Protein AF-B4E878-F1 (afdb_monomer_lite)

Sequence (106 aa):
MDVKIFYEVVDGEEVETVRGDSIRLPYTDASFGMHADCDTWGRVVGWTVTHLLSGAPVGTGRTRDAAFAAAIAYVEQNKPHLASMFANAAQARVLLEHLQRKAEAR

Organism: Burkholderia cenocepacia (strain ATCC BAA-245 / DSM 16553 / LMG 16656 / NCTC 13227 / J2315 / CF5610) (NCBI:txid216591)

Secondary structure (DSSP, 8-state):
---EEEEEEEETTEEEEEEEEEE--TT----EEEEEEE-TTS-EEEEEEEETTTTEEEEEESSHHHHHHHHHHHHHHTTTTHHHHHHHHHHHHHHHHHHHHHHHT-

Radius of gyration: 14.21 Å; chains: 1; bounding box: 30×39×35 Å

pLDDT: mean 93.09, std 7.59, range [47.56, 98.56]

Foldseek 3Di:
DFDWDWAWADDPLDIDIDIFTWDDAPLDPFTKTKDFDADPVRDGQKMFIARRLLNYTQAIGRDPVRRNVSNNVSCVVCNVCVVVVVVVSNVVSVVSVVVVVVVVVD

Structure (mmCIF, N/CA/C/O backbone):
data_AF-B4E878-F1
#
_entry.id   AF-B4E878-F1
#
loop_
_atom_site.group_PDB
_atom_site.id
_atom_site.type_symbol
_atom_site.label_atom_id
_atom_site.label_alt_id
_atom_site.label_comp_id
_atom_site.label_asym_id
_atom_site.label_entity_id
_atom_site.label_seq_id
_atom_site.pdbx_PDB_ins_code
_atom_site.Cartn_x
_atom_site.Cartn_y
_atom_site.Cartn_z
_atom_site.occupancy
_atom_site.B_iso_or_equiv
_atom_site.auth_seq_id
_atom_site.auth_comp_id
_atom_site.auth_asym_id
_atom_site.auth_atom_id
_atom_site.pdbx_PDB_model_num
ATOM 1 N N . MET A 1 1 ? -11.949 0.181 -16.769 1.00 47.56 1 MET A N 1
ATOM 2 C CA . MET A 1 1 ? -11.739 1.630 -16.946 1.00 47.56 1 MET A CA 1
ATOM 3 C C . MET A 1 1 ? -10.952 2.069 -15.731 1.00 47.56 1 MET A C 1
ATOM 5 O O . MET A 1 1 ? -11.501 2.027 -14.638 1.00 47.56 1 MET A O 1
ATOM 9 N N . ASP A 1 2 ? -9.664 2.348 -15.907 1.00 66.25 2 ASP A N 1
ATOM 10 C CA . ASP A 1 2 ? -8.765 2.675 -14.800 1.00 66.25 2 ASP A CA 1
ATOM 11 C C . ASP A 1 2 ? -9.019 4.129 -14.390 1.00 66.25 2 ASP A C 1
ATOM 13 O O . ASP A 1 2 ? -8.632 5.069 -15.087 1.00 66.25 2 ASP A O 1
ATOM 17 N N . VAL A 1 3 ? -9.772 4.318 -13.305 1.00 82.12 3 VAL A N 1
ATOM 18 C CA . VAL A 1 3 ? -10.043 5.650 -12.760 1.00 82.12 3 VAL A CA 1
ATOM 19 C C . VAL A 1 3 ? -8.787 6.120 -12.042 1.00 82.12 3 VAL A C 1
ATOM 21 O O . VAL A 1 3 ? -8.367 5.510 -11.056 1.00 82.12 3 VAL A O 1
ATOM 24 N N . LYS A 1 4 ? -8.193 7.211 -12.537 1.00 92.38 4 LYS A N 1
ATOM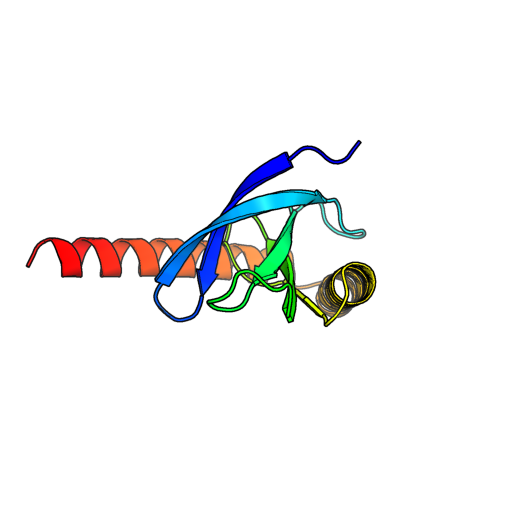 25 C CA . LYS A 1 4 ? -7.075 7.864 -11.858 1.00 92.38 4 LYS A CA 1
ATOM 26 C C . LYS A 1 4 ? -7.578 8.535 -10.586 1.00 92.38 4 LYS A C 1
ATOM 28 O O . LYS A 1 4 ? -8.534 9.305 -10.633 1.00 92.38 4 LYS A O 1
ATOM 33 N N . ILE A 1 5 ? -6.906 8.261 -9.478 1.00 95.44 5 ILE A N 1
ATOM 34 C CA . ILE A 1 5 ? -7.218 8.801 -8.155 1.00 95.44 5 ILE A CA 1
ATOM 35 C C . ILE A 1 5 ? -5.955 9.373 -7.514 1.00 95.44 5 ILE A C 1
ATOM 37 O O . ILE A 1 5 ? -4.844 8.913 -7.791 1.00 95.44 5 ILE A O 1
ATOM 41 N N . PHE A 1 6 ? -6.143 10.375 -6.661 1.00 96.62 6 PHE A N 1
ATOM 42 C CA . PHE A 1 6 ? -5.131 10.817 -5.708 1.00 96.62 6 PHE A CA 1
ATOM 43 C C . PHE A 1 6 ? -5.470 10.209 -4.353 1.00 96.62 6 PHE A C 1
ATOM 45 O O . PHE A 1 6 ? -6.641 10.185 -3.973 1.00 96.62 6 PHE A O 1
ATOM 52 N N . TYR A 1 7 ? -4.473 9.673 -3.665 1.00 96.38 7 TYR A N 1
ATOM 53 C CA . TYR A 1 7 ? -4.653 9.073 -2.349 1.00 96.38 7 TYR A CA 1
ATOM 54 C C . TYR A 1 7 ? -3.360 9.141 -1.554 1.00 96.38 7 TYR A C 1
ATOM 56 O O . TYR A 1 7 ? -2.281 9.318 -2.113 1.00 96.38 7 TYR A O 1
ATOM 64 N N . GLU A 1 8 ? -3.498 9.003 -0.244 1.00 96.00 8 GLU A N 1
ATOM 65 C CA . GLU A 1 8 ? -2.387 9.071 0.692 1.00 96.00 8 GLU A CA 1
ATOM 66 C C . GLU A 1 8 ? -1.852 7.676 1.013 1.00 96.00 8 GLU A C 1
ATOM 68 O O . GLU A 1 8 ? -2.626 6.736 1.238 1.00 96.00 8 GLU A O 1
ATOM 73 N N . VAL A 1 9 ? -0.530 7.558 1.050 1.00 95.38 9 VAL A N 1
ATOM 74 C CA . VAL A 1 9 ? 0.211 6.344 1.398 1.00 95.38 9 VAL A CA 1
ATOM 75 C C . VAL A 1 9 ? 1.077 6.607 2.618 1.00 95.38 9 VAL A C 1
ATOM 77 O O . VAL A 1 9 ? 1.504 7.735 2.841 1.00 95.38 9 VAL A O 1
ATOM 80 N N . VAL A 1 10 ? 1.309 5.570 3.415 1.00 92.06 10 VAL A N 1
ATOM 81 C CA . VAL A 1 10 ? 2.250 5.618 4.535 1.00 92.06 10 VAL A CA 1
ATOM 82 C C . VAL A 1 10 ? 3.595 5.102 4.034 1.00 92.06 10 VAL A C 1
ATOM 84 O O . VAL A 1 10 ? 3.681 3.933 3.649 1.00 92.06 10 VAL A O 1
ATOM 87 N N . ASP A 1 11 ? 4.617 5.955 4.061 1.00 86.69 11 ASP A N 1
ATOM 88 C CA . ASP A 1 11 ? 6.009 5.585 3.799 1.00 86.69 11 ASP A CA 1
ATOM 89 C C . ASP A 1 11 ? 6.866 5.924 5.025 1.00 86.69 11 ASP A C 1
ATOM 91 O O . ASP A 1 11 ? 7.011 7.080 5.419 1.00 86.69 11 ASP A O 1
ATOM 95 N N . GLY A 1 12 ? 7.377 4.890 5.694 1.00 85.19 12 GLY A N 1
ATOM 96 C CA . GLY A 1 12 ? 8.061 5.042 6.976 1.00 85.19 12 GLY A CA 1
ATOM 97 C C . GLY A 1 12 ? 7.186 5.732 8.031 1.00 85.19 12 GLY A C 1
ATOM 98 O O . GLY A 1 12 ? 6.169 5.186 8.462 1.00 85.19 12 GLY A O 1
ATOM 99 N N . GLU A 1 13 ? 7.617 6.916 8.472 1.00 83.94 13 GLU A N 1
ATOM 100 C CA . GLU A 1 13 ? 6.914 7.760 9.453 1.00 83.94 13 GLU A CA 1
ATOM 101 C C . GLU A 1 13 ? 6.170 8.935 8.796 1.00 83.94 13 GLU A C 1
ATOM 103 O O . GLU A 1 13 ? 5.666 9.824 9.487 1.00 83.94 13 GLU A O 1
ATOM 108 N N . GLU A 1 14 ? 6.084 8.945 7.467 1.00 84.81 14 GLU A N 1
ATOM 109 C CA . GLU A 1 14 ? 5.494 10.021 6.681 1.00 84.81 14 GLU A CA 1
ATOM 110 C C . GLU A 1 14 ? 4.231 9.564 5.944 1.00 84.81 14 GLU A C 1
ATOM 112 O O . GLU A 1 14 ? 3.983 8.373 5.727 1.00 84.81 14 GLU A O 1
ATOM 117 N N . VAL A 1 15 ? 3.382 10.541 5.614 1.00 89.12 15 VAL A N 1
ATOM 118 C CA . VAL A 1 15 ? 2.201 10.338 4.774 1.00 89.12 15 VAL A CA 1
ATOM 119 C C . VAL A 1 15 ? 2.373 11.173 3.518 1.00 89.12 15 VAL A C 1
ATOM 121 O O . VAL A 1 15 ? 2.488 12.395 3.590 1.00 89.12 15 VAL A O 1
ATOM 124 N N . GLU A 1 16 ? 2.354 10.518 2.365 1.00 91.31 16 GLU A N 1
ATOM 125 C CA . GLU A 1 16 ? 2.557 11.169 1.074 1.00 91.31 16 GLU A CA 1
ATOM 126 C C . GLU A 1 16 ? 1.325 11.029 0.185 1.00 91.31 16 GLU A C 1
ATOM 128 O O . GLU A 1 16 ? 0.661 9.993 0.169 1.00 91.31 16 GLU A O 1
ATOM 133 N N . THR A 1 17 ? 1.020 12.063 -0.604 1.00 95.12 17 THR A N 1
ATOM 134 C CA . THR A 1 17 ? -0.033 11.986 -1.625 1.00 95.12 17 THR A CA 1
ATOM 135 C C . THR A 1 17 ? 0.543 11.495 -2.945 1.00 95.12 17 THR A C 1
ATOM 137 O O . THR A 1 17 ? 1.393 12.148 -3.547 1.00 95.12 17 THR A O 1
ATOM 140 N N . VAL A 1 18 ? -0.004 10.397 -3.460 1.00 95.81 18 VAL A N 1
ATOM 141 C CA . VAL A 1 18 ? 0.376 9.816 -4.751 1.00 95.81 18 VAL A CA 1
ATOM 142 C C . VAL A 1 18 ? -0.777 9.871 -5.747 1.00 95.81 18 VAL A C 1
ATOM 144 O O . VAL A 1 18 ? -1.952 9.979 -5.389 1.00 95.81 18 VAL A O 1
ATOM 147 N N . ARG A 1 19 ? -0.441 9.758 -7.036 1.00 96.50 19 ARG A N 1
ATOM 148 C CA . ARG A 1 19 ? -1.406 9.581 -8.125 1.00 96.50 19 ARG A CA 1
ATOM 149 C C . ARG A 1 19 ? -1.328 8.151 -8.639 1.00 96.50 19 ARG A C 1
ATOM 151 O O . ARG A 1 19 ? -0.273 7.710 -9.085 1.00 96.50 19 ARG A O 1
ATOM 158 N N . GLY A 1 20 ? -2.458 7.459 -8.678 1.00 96.31 20 GLY A N 1
ATOM 159 C CA . GLY A 1 20 ? -2.512 6.076 -9.141 1.00 96.31 20 GLY A CA 1
ATOM 160 C C . GLY A 1 20 ? -3.825 5.705 -9.808 1.00 96.31 20 GLY A C 1
ATOM 161 O O . GLY A 1 20 ? -4.650 6.563 -10.115 1.00 96.31 20 GLY A O 1
ATOM 162 N N . ASP A 1 21 ? -3.993 4.412 -10.045 1.00 96.88 21 ASP A N 1
ATOM 163 C CA . ASP A 1 21 ? -5.220 3.789 -10.533 1.00 96.88 21 ASP A CA 1
ATOM 164 C C . ASP A 1 21 ? -6.006 3.193 -9.368 1.00 96.88 21 ASP A C 1
ATOM 166 O O . ASP A 1 21 ? -5.424 2.546 -8.498 1.00 96.88 21 ASP A O 1
ATOM 170 N N . SER A 1 22 ? -7.328 3.365 -9.361 1.00 95.94 22 SER A N 1
ATOM 171 C CA . SER A 1 22 ? -8.198 2.579 -8.486 1.00 95.94 22 SER A CA 1
ATOM 172 C C . SER A 1 22 ? -8.302 1.154 -9.024 1.00 95.94 22 SER A C 1
ATOM 174 O O . SER A 1 22 ? -8.613 0.950 -10.200 1.00 95.94 22 SER A O 1
ATOM 176 N N . ILE A 1 23 ? -8.055 0.169 -8.163 1.00 95.62 23 ILE A N 1
ATOM 177 C CA . ILE A 1 23 ? -8.103 -1.249 -8.519 1.00 95.62 23 ILE A CA 1
ATOM 178 C C . ILE A 1 23 ? -8.949 -2.044 -7.524 1.00 95.62 23 ILE A C 1
ATOM 180 O O . ILE A 1 23 ? -9.177 -1.630 -6.387 1.00 95.62 23 ILE A O 1
ATOM 184 N N . ARG A 1 24 ? -9.416 -3.213 -7.968 1.00 93.88 24 ARG A N 1
ATOM 185 C CA . ARG A 1 24 ? -10.128 -4.182 -7.131 1.00 93.88 24 ARG A CA 1
ATOM 186 C C . ARG A 1 24 ? -9.282 -5.431 -6.971 1.00 93.88 24 ARG A C 1
ATOM 188 O O . ARG A 1 24 ? -8.741 -5.934 -7.955 1.00 93.88 24 ARG A O 1
ATOM 195 N N . LEU A 1 25 ? -9.214 -5.931 -5.745 1.00 95.19 25 LEU A N 1
ATOM 196 C CA . LEU A 1 25 ? -8.626 -7.227 -5.435 1.00 95.19 25 LEU A CA 1
ATOM 197 C C . LEU A 1 25 ? -9.752 -8.231 -5.144 1.00 95.19 25 LEU A C 1
ATOM 199 O O . LEU A 1 25 ? -10.801 -7.837 -4.636 1.00 95.19 25 LEU A O 1
ATOM 203 N N . PRO A 1 26 ? -9.579 -9.516 -5.489 1.00 92.94 26 PRO A N 1
ATOM 204 C CA . PRO A 1 26 ? -10.551 -10.551 -5.161 1.00 92.94 26 PRO A CA 1
ATOM 205 C C . PRO A 1 26 ? -10.598 -10.808 -3.647 1.00 92.94 26 PRO A C 1
ATOM 207 O O . PRO A 1 26 ? -9.659 -10.490 -2.925 1.00 92.94 26 PRO A O 1
ATOM 210 N N . TYR A 1 27 ? -11.667 -11.461 -3.178 1.00 90.38 27 TYR A N 1
ATOM 211 C CA . TYR A 1 27 ? -11.834 -11.939 -1.791 1.00 90.38 27 TYR A CA 1
ATOM 212 C C . TYR A 1 27 ? -11.992 -10.860 -0.708 1.00 90.38 27 TYR A C 1
ATOM 214 O O . TYR A 1 27 ? -11.961 -11.183 0.478 1.00 90.38 27 TYR A O 1
ATOM 222 N N . THR A 1 28 ? -12.166 -9.596 -1.091 1.00 93.12 28 THR A N 1
ATOM 223 C CA . THR A 1 28 ? -12.360 -8.481 -0.162 1.00 93.12 28 THR A CA 1
ATOM 224 C C . THR A 1 28 ? -13.135 -7.347 -0.830 1.00 93.12 28 THR A C 1
ATOM 226 O O . THR A 1 28 ? -12.998 -7.132 -2.032 1.00 93.12 28 THR A O 1
ATOM 229 N N . ASP A 1 29 ? -13.910 -6.604 -0.040 1.00 92.00 29 ASP A N 1
ATOM 230 C CA . ASP A 1 29 ? -14.601 -5.381 -0.475 1.00 92.00 29 ASP A CA 1
ATOM 231 C C . ASP A 1 29 ? -13.796 -4.107 -0.160 1.00 92.00 29 ASP A C 1
ATOM 233 O O . ASP A 1 29 ? -14.275 -2.988 -0.347 1.00 92.00 29 ASP A O 1
ATOM 237 N N . ALA A 1 30 ? -12.566 -4.258 0.340 1.00 94.94 30 ALA A N 1
ATOM 238 C CA . ALA A 1 30 ? -11.675 -3.136 0.594 1.00 94.94 30 ALA A CA 1
ATOM 239 C C . ALA A 1 30 ? -11.268 -2.425 -0.711 1.00 94.94 30 ALA A C 1
ATOM 241 O O . ALA A 1 30 ? -11.159 -3.032 -1.779 1.00 94.94 30 ALA A O 1
ATOM 242 N N . SER A 1 31 ? -11.009 -1.121 -0.608 1.00 95.50 31 SER A N 1
ATOM 243 C CA . SER A 1 31 ? -10.614 -0.291 -1.748 1.00 95.50 31 SER A CA 1
ATOM 244 C C 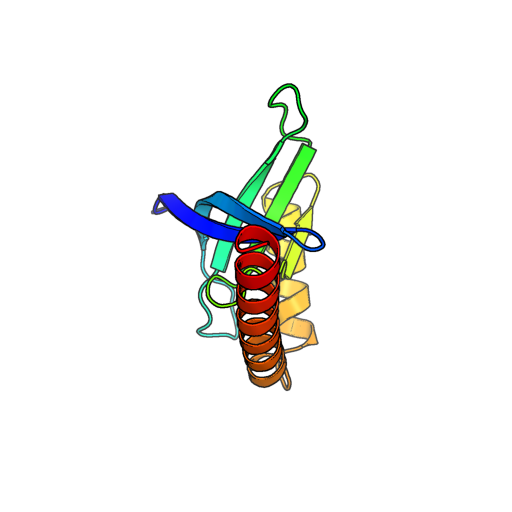. SER A 1 31 ? -9.098 -0.178 -1.842 1.00 95.50 31 SER A C 1
ATOM 246 O O . SER A 1 31 ? -8.428 0.079 -0.838 1.00 95.50 31 SER A O 1
ATOM 248 N N . PHE A 1 32 ? -8.567 -0.300 -3.058 1.00 97.56 32 PHE A N 1
ATOM 249 C CA . PHE A 1 32 ? -7.130 -0.255 -3.309 1.00 97.56 32 PHE A CA 1
ATOM 250 C C . PHE A 1 32 ? -6.770 0.746 -4.404 1.00 97.56 32 PHE A C 1
ATOM 252 O O . PHE A 1 32 ? -7.521 0.972 -5.358 1.00 97.56 32 PHE A O 1
ATOM 259 N N . GLY A 1 33 ? -5.593 1.336 -4.246 1.00 97.75 33 GLY A N 1
ATOM 260 C CA . GLY A 1 33 ? -4.917 2.123 -5.262 1.00 97.75 33 GLY A CA 1
ATOM 261 C C . GLY A 1 33 ? -3.660 1.401 -5.720 1.00 97.75 33 GLY A C 1
ATOM 262 O O . GLY A 1 33 ? -3.077 0.628 -4.965 1.00 97.75 33 GLY A O 1
ATOM 263 N N . MET A 1 34 ? -3.238 1.650 -6.953 1.00 98.19 34 MET A N 1
ATOM 264 C CA . MET A 1 34 ? -1.945 1.204 -7.453 1.00 98.19 34 MET A CA 1
ATOM 265 C C . MET A 1 34 ? -1.211 2.360 -8.117 1.00 98.19 34 MET A C 1
ATOM 267 O O . MET A 1 34 ? -1.791 3.068 -8.940 1.00 98.19 34 MET A O 1
ATOM 271 N N . HIS A 1 35 ? 0.047 2.570 -7.761 1.00 97.75 35 HIS A N 1
ATOM 272 C CA . HIS A 1 35 ? 0.882 3.628 -8.325 1.00 97.75 35 HIS A CA 1
ATOM 273 C C . HIS A 1 35 ? 2.276 3.094 -8.657 1.00 97.75 35 HIS A C 1
ATOM 275 O O . HIS A 1 35 ? 2.649 1.993 -8.251 1.00 97.75 35 HIS A O 1
ATOM 281 N N . ALA A 1 36 ? 3.000 3.858 -9.472 1.00 97.19 36 ALA A N 1
ATOM 282 C CA . ALA A 1 36 ? 4.397 3.600 -9.771 1.00 97.19 36 ALA A CA 1
ATOM 283 C C . ALA A 1 36 ? 5.263 4.308 -8.726 1.00 97.19 36 ALA A C 1
ATOM 285 O O . ALA A 1 36 ? 5.038 5.489 -8.457 1.00 97.19 36 ALA A O 1
ATOM 286 N N . ASP A 1 37 ? 6.259 3.607 -8.201 1.00 95.56 37 ASP A N 1
ATOM 287 C CA . ASP A 1 37 ? 7.284 4.189 -7.344 1.00 95.56 37 ASP A CA 1
ATOM 288 C C . ASP A 1 37 ? 8.383 4.752 -8.248 1.00 95.56 37 ASP A C 1
ATOM 290 O O . ASP A 1 37 ? 8.883 4.053 -9.143 1.00 95.56 37 ASP A O 1
ATOM 294 N N . CYS A 1 38 ? 8.763 6.007 -8.029 1.00 93.81 38 CYS A N 1
ATOM 295 C CA . CYS A 1 38 ? 9.761 6.698 -8.837 1.00 93.81 38 CYS A CA 1
ATOM 296 C C . CYS A 1 38 ? 11.005 7.024 -8.012 1.00 93.81 38 CYS A C 1
ATOM 298 O O . CYS A 1 38 ? 10.906 7.396 -6.847 1.00 93.81 38 CYS A O 1
ATOM 300 N N . ASP A 1 39 ? 12.181 6.925 -8.631 1.00 92.50 39 ASP A N 1
ATOM 301 C CA . ASP A 1 39 ? 13.393 7.497 -8.049 1.00 92.50 39 ASP A CA 1
ATOM 302 C C . ASP A 1 39 ? 13.394 9.034 -8.136 1.00 92.50 39 ASP A C 1
ATOM 304 O O . ASP A 1 39 ? 12.511 9.659 -8.730 1.00 92.50 39 ASP A O 1
ATOM 308 N N . THR A 1 40 ? 14.430 9.659 -7.577 1.00 91.81 40 THR A N 1
ATOM 309 C CA . THR A 1 40 ? 14.608 11.121 -7.570 1.00 91.81 40 THR A CA 1
ATOM 310 C C . THR A 1 40 ? 14.725 11.744 -8.964 1.00 91.81 40 THR A C 1
ATOM 312 O O . THR A 1 40 ? 14.579 12.957 -9.105 1.00 91.81 40 THR A O 1
ATOM 315 N N . TRP A 1 41 ? 14.960 10.941 -10.006 1.00 93.88 41 TRP A N 1
ATOM 316 C CA . TRP A 1 41 ? 14.994 11.377 -11.403 1.00 93.88 41 TRP A CA 1
ATOM 317 C C . TRP A 1 41 ? 13.675 11.102 -12.140 1.00 93.88 41 TRP A C 1
ATOM 319 O O . TRP A 1 41 ? 13.593 11.311 -13.352 1.00 93.88 41 TRP A O 1
ATOM 329 N N . GLY A 1 42 ? 12.645 10.630 -11.434 1.00 91.25 42 GLY A N 1
ATOM 330 C CA . GLY A 1 42 ? 11.336 10.313 -11.997 1.00 91.25 42 GLY A CA 1
ATOM 331 C C . GLY A 1 42 ? 11.294 8.995 -12.771 1.00 91.25 42 GLY A C 1
ATOM 332 O O . GLY A 1 42 ? 10.336 8.755 -13.508 1.00 91.25 42 GLY A O 1
ATOM 333 N N . ARG A 1 43 ? 12.314 8.133 -12.652 1.00 93.69 43 ARG A N 1
ATOM 334 C CA . ARG A 1 43 ? 12.298 6.818 -13.302 1.00 93.69 43 ARG A CA 1
ATOM 335 C C . ARG A 1 43 ? 11.513 5.844 -12.446 1.00 93.69 43 ARG A C 1
ATOM 337 O O . ARG A 1 43 ? 11.769 5.722 -11.253 1.00 93.69 43 ARG A O 1
ATOM 344 N N . VAL A 1 44 ? 10.617 5.097 -13.083 1.00 96.06 44 VAL A N 1
ATOM 345 C CA . VAL A 1 44 ? 9.856 4.040 -12.413 1.00 96.06 44 VAL A CA 1
ATOM 346 C C . VAL A 1 44 ? 10.811 2.941 -11.949 1.00 96.06 44 VAL A C 1
ATOM 348 O O . VAL A 1 44 ? 11.463 2.282 -12.763 1.00 96.06 44 VAL A O 1
ATOM 351 N N . VAL A 1 45 ? 10.884 2.742 -10.637 1.00 96.88 45 VAL A N 1
ATOM 352 C CA . VAL A 1 45 ? 11.696 1.705 -9.984 1.00 96.88 45 VAL A CA 1
ATOM 353 C C . VAL A 1 45 ? 10.847 0.578 -9.406 1.00 96.88 45 VAL A C 1
ATOM 355 O O . VAL A 1 45 ? 11.370 -0.510 -9.150 1.00 96.88 45 VAL A O 1
ATOM 358 N N . GLY A 1 46 ? 9.548 0.806 -9.245 1.00 97.75 46 GLY A N 1
ATOM 359 C CA . GLY A 1 46 ? 8.632 -0.153 -8.656 1.00 97.75 46 GLY A CA 1
ATOM 360 C C . GLY A 1 46 ? 7.178 0.198 -8.914 1.00 97.75 46 GLY A C 1
ATOM 361 O O . GLY A 1 46 ? 6.854 1.190 -9.571 1.00 97.75 46 GLY A O 1
ATOM 362 N N . TRP A 1 47 ? 6.315 -0.680 -8.435 1.00 98.31 47 TRP A N 1
ATOM 363 C CA . TRP A 1 47 ? 4.885 -0.481 -8.342 1.00 98.31 47 TRP A CA 1
ATOM 364 C C . TRP A 1 47 ? 4.419 -0.958 -6.978 1.00 98.31 47 TRP A C 1
ATOM 366 O O . TRP A 1 47 ? 4.834 -2.028 -6.518 1.00 98.31 47 TRP A O 1
ATOM 376 N N . THR A 1 48 ? 3.481 -0.213 -6.410 1.00 98.38 48 THR A N 1
ATOM 377 C CA . THR A 1 48 ? 2.897 -0.492 -5.104 1.00 98.38 48 THR A CA 1
ATOM 378 C C . THR A 1 48 ? 1.378 -0.505 -5.205 1.00 98.38 48 THR A C 1
ATOM 380 O O . THR A 1 48 ? 0.766 0.366 -5.826 1.00 98.38 48 THR A O 1
ATOM 383 N N . VAL A 1 49 ? 0.765 -1.515 -4.590 1.00 98.31 49 VAL A N 1
ATOM 384 C CA . VAL A 1 49 ? -0.669 -1.600 -4.314 1.00 98.31 49 VAL A CA 1
ATOM 385 C C . VAL A 1 49 ? -0.902 -1.229 -2.857 1.00 98.31 49 VAL A C 1
ATOM 387 O O . VAL A 1 49 ? -0.301 -1.821 -1.962 1.00 98.31 49 VAL A O 1
ATOM 390 N N . THR A 1 50 ? -1.815 -0.296 -2.619 1.00 98.19 50 THR A N 1
ATOM 391 C CA . THR A 1 50 ? -2.062 0.312 -1.311 1.00 98.19 50 THR A CA 1
ATOM 392 C C . THR A 1 50 ? -3.528 0.170 -0.929 1.00 98.19 50 THR A C 1
ATOM 394 O O . THR A 1 50 ? -4.416 0.432 -1.741 1.00 98.19 50 THR A O 1
ATOM 397 N N . HIS A 1 51 ? -3.799 -0.205 0.319 1.00 97.38 51 HIS A N 1
ATOM 398 C CA . HIS A 1 51 ? -5.140 -0.130 0.892 1.00 97.38 51 HIS A CA 1
ATOM 399 C C . HIS A 1 51 ? -5.518 1.335 1.156 1.00 97.38 51 HIS A C 1
ATOM 401 O O . HIS A 1 51 ? -4.882 2.004 1.970 1.00 97.38 51 HIS A O 1
ATOM 407 N N . LEU A 1 52 ? -6.558 1.838 0.482 1.00 96.69 52 LEU A N 1
ATOM 408 C CA . LEU A 1 52 ? -6.841 3.278 0.413 1.00 96.69 52 LEU A CA 1
ATOM 409 C C . LEU A 1 52 ? -7.204 3.905 1.759 1.00 96.69 52 LEU A C 1
ATOM 411 O O . LEU A 1 52 ? -6.856 5.056 1.996 1.00 96.69 52 LEU A O 1
ATOM 415 N N . LEU A 1 53 ? -7.894 3.175 2.641 1.00 95.50 53 LEU A N 1
ATOM 416 C CA . LEU A 1 53 ? -8.310 3.737 3.928 1.00 95.50 53 LEU A CA 1
ATOM 417 C C . LEU A 1 53 ? -7.132 3.888 4.898 1.00 95.50 53 LEU A C 1
ATOM 419 O O . LEU A 1 53 ? -7.096 4.838 5.672 1.00 95.50 53 LEU A O 1
ATOM 423 N N . SER A 1 54 ? -6.177 2.954 4.880 1.00 95.75 54 SER A N 1
ATOM 424 C CA . SER A 1 54 ? -5.047 2.975 5.816 1.00 95.75 54 SER A CA 1
ATOM 425 C C . SER A 1 54 ? -3.759 3.536 5.223 1.00 95.75 54 SER A C 1
ATOM 427 O O . SER A 1 54 ? -2.813 3.743 5.969 1.00 95.75 54 SER A O 1
ATOM 429 N N . GLY A 1 55 ? -3.677 3.728 3.904 1.00 96.44 55 GLY A N 1
ATOM 430 C CA . GLY A 1 55 ? -2.431 4.078 3.214 1.00 96.44 55 GLY A CA 1
ATOM 431 C C . GLY A 1 55 ? -1.356 2.982 3.260 1.00 96.44 55 GLY A C 1
ATOM 432 O O . GLY A 1 55 ? -0.234 3.213 2.825 1.00 96.44 55 GLY A O 1
ATOM 433 N N . ALA A 1 56 ? -1.676 1.787 3.769 1.00 95.88 56 ALA A N 1
ATOM 434 C CA . ALA A 1 56 ? -0.692 0.727 3.976 1.00 95.88 56 ALA A CA 1
ATOM 435 C C . ALA A 1 56 ? -0.399 -0.036 2.670 1.00 95.88 56 ALA A C 1
ATOM 437 O O . ALA A 1 56 ? -1.351 -0.379 1.951 1.00 95.88 56 ALA A O 1
ATOM 438 N N . PRO A 1 57 ? 0.874 -0.358 2.371 1.00 95.81 57 PRO A N 1
ATOM 439 C CA . PRO A 1 57 ? 1.227 -1.183 1.224 1.00 95.81 57 PRO A CA 1
ATOM 440 C C . PRO A 1 57 ? 0.775 -2.635 1.437 1.00 95.81 57 PRO A C 1
ATOM 442 O O . PRO A 1 57 ? 0.927 -3.213 2.512 1.00 95.81 57 PRO A O 1
ATOM 445 N N . VAL A 1 58 ? 0.207 -3.222 0.388 1.00 96.19 58 VAL A N 1
ATOM 446 C CA . VAL A 1 58 ? -0.392 -4.570 0.369 1.00 96.19 58 VAL A CA 1
ATOM 447 C C . VAL A 1 58 ? 0.320 -5.485 -0.626 1.00 96.19 58 VAL A C 1
ATOM 449 O O . VAL A 1 58 ? 0.355 -6.697 -0.442 1.00 96.19 58 VAL A O 1
ATOM 452 N N . GLY A 1 59 ? 0.931 -4.919 -1.665 1.00 97.50 59 GLY A N 1
ATOM 453 C CA . GLY A 1 59 ? 1.777 -5.653 -2.598 1.00 97.50 59 GLY A CA 1
ATOM 454 C C . GLY A 1 59 ? 2.735 -4.714 -3.312 1.00 97.50 59 GLY A C 1
ATOM 455 O O . GLY A 1 59 ? 2.360 -3.596 -3.652 1.00 97.50 59 GLY A O 1
ATOM 456 N N . THR A 1 60 ? 3.963 -5.166 -3.539 1.00 98.19 60 THR A N 1
ATOM 457 C CA . THR A 1 60 ? 4.997 -4.407 -4.248 1.00 98.19 60 THR A CA 1
ATOM 458 C C . THR A 1 60 ? 5.648 -5.275 -5.315 1.00 98.19 60 THR A C 1
ATOM 460 O O . THR A 1 60 ? 5.637 -6.506 -5.241 1.00 98.19 60 THR A O 1
ATOM 463 N N . GLY A 1 61 ? 6.201 -4.648 -6.348 1.00 98.19 61 GLY A N 1
ATOM 464 C CA . GLY A 1 61 ? 6.861 -5.377 -7.421 1.00 98.19 61 GLY A CA 1
ATOM 465 C C . GLY A 1 61 ? 7.620 -4.475 -8.381 1.00 98.19 61 GLY A C 1
ATOM 466 O O . GLY A 1 61 ? 7.349 -3.289 -8.504 1.00 98.19 61 GLY A O 1
ATOM 467 N N . ARG A 1 62 ? 8.573 -5.056 -9.119 1.00 97.69 62 ARG A N 1
ATOM 468 C CA . ARG A 1 62 ? 9.315 -4.339 -10.176 1.00 97.69 62 ARG A CA 1
ATOM 469 C C . ARG A 1 62 ? 8.438 -3.958 -11.370 1.00 97.69 62 ARG A C 1
ATOM 471 O O . ARG A 1 62 ? 8.812 -3.089 -12.150 1.00 97.69 62 ARG A O 1
ATOM 478 N N . THR A 1 63 ? 7.299 -4.624 -11.527 1.00 98.00 63 THR A N 1
ATOM 479 C CA . THR A 1 63 ? 6.307 -4.365 -12.570 1.00 98.00 63 THR A CA 1
ATOM 480 C C . THR A 1 63 ? 4.923 -4.240 -11.948 1.00 98.00 63 THR A C 1
ATOM 482 O O . THR A 1 63 ? 4.671 -4.757 -10.856 1.00 98.00 63 THR A O 1
ATOM 485 N N . ARG A 1 64 ? 4.012 -3.602 -12.686 1.00 97.56 64 ARG A N 1
ATOM 486 C CA . ARG A 1 64 ? 2.600 -3.462 -12.318 1.00 97.56 64 ARG A CA 1
ATOM 487 C C . ARG A 1 64 ? 1.951 -4.815 -12.002 1.00 97.56 64 ARG A C 1
ATOM 489 O O . ARG A 1 64 ? 1.340 -4.971 -10.950 1.00 97.56 64 ARG A O 1
ATOM 496 N N . ASP A 1 65 ? 2.148 -5.806 -12.870 1.00 98.06 65 ASP A N 1
ATOM 497 C CA . ASP A 1 65 ? 1.556 -7.139 -12.703 1.00 98.06 65 ASP A CA 1
ATOM 498 C C . ASP A 1 65 ? 2.147 -7.895 -11.510 1.00 98.06 65 ASP A C 1
ATOM 500 O O . ASP A 1 65 ? 1.418 -8.586 -10.802 1.00 98.06 65 ASP A O 1
ATOM 504 N N . ALA A 1 66 ? 3.449 -7.737 -11.243 1.00 98.44 66 ALA A N 1
ATOM 505 C CA . ALA A 1 66 ? 4.084 -8.356 -10.083 1.00 98.44 66 ALA A CA 1
ATOM 506 C C . ALA A 1 66 ? 3.532 -7.783 -8.769 1.00 98.44 66 ALA A C 1
ATOM 508 O O . ALA A 1 66 ? 3.209 -8.549 -7.863 1.00 98.44 66 ALA A O 1
ATOM 509 N N . ALA A 1 67 ? 3.363 -6.459 -8.688 1.00 98.56 67 ALA A N 1
ATOM 510 C CA . ALA A 1 67 ? 2.758 -5.809 -7.527 1.00 98.56 67 ALA A CA 1
ATOM 511 C C . ALA A 1 67 ? 1.300 -6.249 -7.324 1.00 98.56 67 ALA A C 1
ATOM 513 O O . 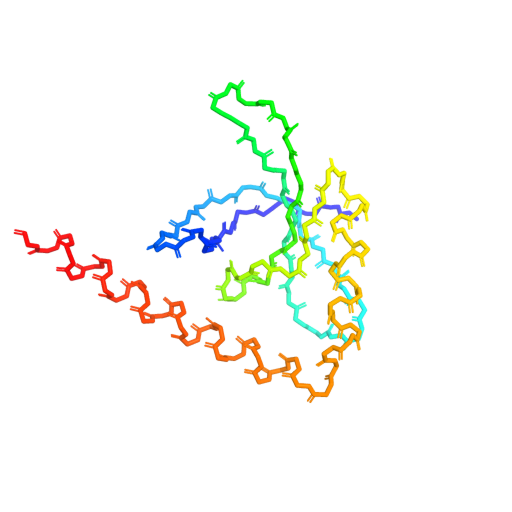ALA A 1 67 ? 0.890 -6.565 -6.207 1.00 98.56 67 ALA A O 1
ATOM 514 N N . PHE A 1 68 ? 0.529 -6.337 -8.412 1.00 98.12 68 PHE A N 1
ATOM 515 C CA . PHE A 1 68 ? -0.857 -6.796 -8.371 1.00 98.12 68 PHE A CA 1
ATOM 516 C C . PHE A 1 68 ? -0.972 -8.263 -7.930 1.00 98.12 68 PHE A C 1
ATOM 518 O O . PHE A 1 68 ? -1.769 -8.584 -7.050 1.00 98.12 68 PHE A O 1
ATOM 525 N N . ALA A 1 69 ? -0.139 -9.151 -8.477 1.00 98.44 69 ALA A N 1
ATOM 526 C CA . ALA A 1 69 ? -0.093 -10.556 -8.080 1.00 98.44 69 ALA A CA 1
ATOM 527 C C . ALA A 1 69 ? 0.316 -10.724 -6.607 1.00 98.44 69 ALA A C 1
ATOM 529 O O . ALA A 1 69 ? -0.303 -11.506 -5.884 1.00 98.44 69 ALA A O 1
ATOM 530 N N . ALA A 1 70 ? 1.305 -9.954 -6.140 1.00 98.56 70 ALA A N 1
ATOM 531 C CA . ALA A 1 70 ? 1.704 -9.933 -4.735 1.00 98.56 70 ALA A CA 1
ATOM 532 C C . ALA A 1 70 ? 0.551 -9.479 -3.825 1.00 98.56 70 ALA A C 1
ATOM 534 O O . ALA A 1 70 ? 0.311 -10.095 -2.789 1.00 98.56 70 ALA A O 1
ATOM 535 N N . ALA A 1 71 ? -0.211 -8.463 -4.239 1.00 98.25 71 ALA A N 1
ATOM 536 C CA . ALA A 1 71 ? -1.367 -7.983 -3.487 1.00 98.25 71 ALA A CA 1
ATOM 537 C C . ALA A 1 71 ? -2.499 -9.023 -3.417 1.00 98.25 71 ALA A C 1
ATOM 539 O O . ALA A 1 71 ? -3.093 -9.212 -2.356 1.00 98.25 71 ALA A O 1
ATOM 540 N N . ILE A 1 72 ? -2.770 -9.745 -4.513 1.00 98.25 72 ILE A N 1
ATOM 541 C CA . ILE A 1 72 ? -3.713 -10.876 -4.504 1.00 98.25 72 ILE A CA 1
ATOM 542 C C . ILE A 1 72 ? -3.245 -11.940 -3.513 1.00 98.25 72 ILE A C 1
ATOM 544 O O . ILE A 1 72 ? -4.036 -12.379 -2.680 1.00 98.25 72 ILE A O 1
ATOM 548 N N . ALA A 1 73 ? -1.970 -12.330 -3.574 1.00 98.12 73 ALA A N 1
ATOM 549 C CA . ALA A 1 73 ? -1.407 -13.337 -2.682 1.00 98.12 73 ALA A CA 1
ATOM 550 C C . ALA A 1 73 ? -1.487 -12.901 -1.211 1.00 98.12 73 ALA A C 1
ATOM 552 O O . ALA A 1 73 ? -1.856 -13.707 -0.359 1.00 98.12 73 ALA A O 1
ATOM 553 N N . TYR A 1 74 ? -1.213 -11.628 -0.913 1.00 97.31 74 TYR A N 1
ATOM 554 C CA . TYR A 1 74 ? -1.356 -11.064 0.428 1.00 97.31 74 TYR A CA 1
ATOM 555 C C . TYR A 1 74 ? -2.797 -11.170 0.931 1.00 97.31 74 TYR A C 1
ATOM 557 O O . TYR A 1 74 ? -3.039 -11.682 2.026 1.00 97.31 74 TYR A O 1
ATOM 565 N N . VAL A 1 75 ? -3.759 -10.702 0.131 1.00 96.62 75 VAL A N 1
ATOM 566 C CA . VAL A 1 75 ? -5.185 -10.757 0.475 1.00 96.62 75 VAL A CA 1
ATOM 567 C C . VAL A 1 75 ? -5.624 -12.203 0.667 1.00 96.62 75 VAL A C 1
ATOM 569 O O . VAL A 1 75 ? -6.357 -12.505 1.605 1.00 96.62 75 VAL A O 1
ATOM 572 N N . GLU A 1 76 ? -5.137 -13.108 -0.180 1.00 96.44 76 GLU A N 1
ATOM 573 C CA . GLU A 1 76 ? -5.479 -14.519 -0.128 1.00 96.44 76 GLU A CA 1
ATOM 574 C C . GLU A 1 76 ? -4.950 -15.228 1.121 1.00 96.44 76 GLU A C 1
ATOM 576 O O . GLU A 1 76 ? -5.700 -15.941 1.788 1.00 96.44 76 GLU A O 1
ATOM 581 N N . GLN A 1 77 ? -3.686 -14.998 1.465 1.00 96.44 77 GLN A N 1
ATOM 582 C CA . GLN A 1 77 ? -3.053 -15.590 2.642 1.00 96.44 77 GLN A CA 1
ATOM 583 C C . GLN A 1 77 ? -3.682 -15.087 3.946 1.00 96.44 77 GLN A C 1
ATOM 585 O O . GLN A 1 77 ? -3.775 -15.834 4.916 1.00 96.44 77 GLN A O 1
ATOM 590 N N . ASN A 1 78 ? -4.156 -13.838 3.960 1.00 95.25 78 ASN A N 1
ATOM 591 C CA . ASN A 1 78 ? -4.680 -13.189 5.157 1.00 95.25 78 ASN A CA 1
ATOM 592 C C . ASN A 1 78 ? -6.216 -13.142 5.220 1.00 95.25 78 ASN A C 1
ATOM 594 O O . ASN A 1 78 ? -6.736 -12.514 6.141 1.00 95.25 78 ASN A O 1
ATOM 598 N N . LYS A 1 79 ? -6.961 -13.800 4.307 1.00 91.88 79 LYS A N 1
ATOM 599 C CA . LYS A 1 79 ? -8.445 -13.731 4.225 1.00 91.88 79 LYS A CA 1
ATOM 600 C C . LYS A 1 79 ? -9.158 -13.748 5.592 1.00 91.88 79 LYS A C 1
ATOM 602 O O . LYS A 1 79 ? -10.005 -12.881 5.800 1.00 91.88 79 LYS A O 1
ATOM 607 N N . PRO A 1 80 ? -8.830 -14.647 6.547 1.00 94.12 80 PRO A N 1
ATOM 608 C CA . PRO A 1 80 ? -9.541 -14.711 7.830 1.00 94.12 80 PRO A CA 1
ATOM 609 C C . PRO A 1 80 ? -9.321 -13.495 8.744 1.00 94.12 80 PRO A C 1
ATOM 611 O O . PRO A 1 80 ? -10.150 -13.214 9.604 1.00 94.12 80 PRO A O 1
ATOM 614 N N . HIS A 1 81 ? -8.204 -12.783 8.578 1.00 94.50 81 HIS A N 1
ATOM 615 C CA . HIS A 1 81 ? -7.764 -11.694 9.459 1.00 94.50 81 HIS A CA 1
ATOM 616 C C . HIS A 1 81 ? -7.701 -10.336 8.755 1.00 94.50 81 HIS A C 1
ATOM 618 O O . HIS A 1 81 ? -7.437 -9.315 9.394 1.00 94.50 81 HIS A O 1
ATOM 624 N N . LEU A 1 82 ? -7.967 -10.304 7.450 1.00 94.00 82 LEU A N 1
ATOM 625 C CA . LEU A 1 82 ? -7.766 -9.138 6.601 1.00 94.00 82 LEU A CA 1
ATOM 626 C C . LEU A 1 82 ? -8.536 -7.912 7.104 1.00 94.00 82 LEU A C 1
ATOM 628 O O . LEU A 1 82 ? -7.975 -6.823 7.191 1.00 94.00 82 LEU A O 1
ATOM 632 N N . ALA A 1 83 ? -9.796 -8.101 7.509 1.00 92.50 83 ALA A N 1
ATOM 633 C CA . ALA A 1 83 ? -10.632 -7.021 8.025 1.00 92.50 83 ALA A CA 1
ATOM 634 C C . ALA A 1 83 ? -10.036 -6.388 9.294 1.00 92.50 83 ALA A C 1
ATOM 636 O O . ALA A 1 83 ? -9.932 -5.165 9.383 1.00 92.50 83 ALA A O 1
ATOM 637 N N . SER A 1 84 ? -9.587 -7.204 10.256 1.00 96.06 84 SER A N 1
ATOM 638 C CA . SER A 1 84 ? -8.955 -6.694 11.478 1.00 96.06 84 SER A CA 1
ATOM 639 C C . SER A 1 84 ? -7.595 -6.057 11.202 1.00 96.06 84 SER A C 1
ATOM 641 O O . SER A 1 84 ? -7.272 -5.033 11.794 1.00 96.06 84 SER A O 1
ATOM 643 N N . MET A 1 85 ? -6.811 -6.613 10.275 1.00 95.81 85 MET A N 1
ATOM 644 C CA . MET A 1 85 ? -5.514 -6.046 9.896 1.00 95.81 85 MET A CA 1
ATOM 645 C C . MET A 1 85 ? -5.672 -4.658 9.272 1.00 95.81 85 MET A C 1
ATOM 647 O O . MET A 1 85 ? -4.977 -3.727 9.670 1.00 95.81 85 MET A O 1
ATOM 651 N N . PHE A 1 86 ? -6.622 -4.490 8.351 1.00 95.69 86 PHE A N 1
ATOM 652 C CA . PHE A 1 86 ? -6.909 -3.191 7.747 1.00 95.69 86 PHE A CA 1
ATOM 653 C C . PHE A 1 86 ? -7.508 -2.189 8.733 1.00 95.69 86 PHE A C 1
ATOM 655 O O . PHE A 1 86 ? -7.135 -1.017 8.690 1.00 95.69 86 PHE A O 1
ATOM 662 N N . ALA A 1 87 ? -8.372 -2.628 9.652 1.00 95.50 87 ALA A N 1
ATOM 663 C CA . ALA A 1 87 ? -8.875 -1.768 10.720 1.00 95.50 87 ALA A CA 1
ATOM 664 C C . ALA A 1 87 ? -7.736 -1.265 11.624 1.00 95.50 87 ALA A C 1
ATOM 666 O O . ALA A 1 87 ? -7.640 -0.067 11.887 1.00 95.50 87 ALA A O 1
ATOM 667 N N . ASN A 1 88 ? -6.831 -2.158 12.033 1.00 95.88 88 ASN A N 1
ATOM 668 C CA . ASN A 1 88 ? -5.668 -1.800 12.845 1.00 95.88 88 ASN A CA 1
ATOM 669 C C . ASN A 1 88 ? -4.724 -0.855 12.092 1.00 95.88 88 ASN A C 1
ATOM 671 O O . ASN A 1 88 ? -4.255 0.126 12.664 1.00 95.88 88 ASN A O 1
ATOM 675 N N . ALA A 1 89 ? -4.481 -1.104 10.803 1.00 95.31 89 ALA A N 1
ATOM 676 C CA . ALA A 1 89 ? -3.663 -0.225 9.973 1.00 95.31 89 ALA A CA 1
ATOM 677 C C . ALA A 1 89 ? -4.284 1.176 9.837 1.00 95.31 89 ALA A C 1
ATOM 679 O O . ALA A 1 89 ? -3.573 2.174 9.919 1.00 95.31 89 ALA A O 1
ATOM 680 N N . ALA A 1 90 ? -5.608 1.274 9.679 1.00 95.69 90 ALA A N 1
ATOM 681 C CA . ALA A 1 90 ? -6.300 2.561 9.631 1.00 95.69 90 ALA A CA 1
ATOM 682 C C . ALA A 1 90 ? -6.193 3.320 10.966 1.00 95.69 90 ALA A C 1
ATOM 684 O O . ALA A 1 90 ? -5.943 4.522 10.975 1.00 95.69 90 ALA A O 1
ATOM 685 N N . GLN A 1 91 ? -6.309 2.625 12.102 1.00 95.56 91 GLN A N 1
ATOM 686 C CA . GLN A 1 91 ? -6.099 3.230 13.424 1.00 95.56 91 GLN A CA 1
ATOM 687 C C . GLN A 1 91 ? -4.653 3.702 13.627 1.00 95.56 91 GLN A C 1
ATOM 689 O O . GLN A 1 91 ? -4.432 4.799 14.138 1.00 95.56 91 GLN A O 1
ATOM 694 N N . ALA A 1 92 ? -3.670 2.902 13.202 1.00 92.38 92 ALA A N 1
ATOM 695 C CA . ALA A 1 92 ? -2.258 3.269 13.260 1.00 92.38 92 ALA A CA 1
ATOM 696 C C . ALA A 1 92 ? -1.970 4.533 12.438 1.00 92.38 92 ALA A C 1
ATOM 698 O O . ALA A 1 92 ? -1.277 5.430 12.915 1.00 92.38 92 ALA A O 1
ATOM 699 N N . ARG A 1 93 ? -2.572 4.652 11.250 1.00 93.50 93 ARG A N 1
ATOM 700 C CA . ARG A 1 93 ? -2.474 5.857 10.424 1.00 93.50 93 ARG A CA 1
ATOM 701 C C . ARG A 1 93 ? -3.035 7.098 11.128 1.00 93.50 93 ARG A C 1
ATOM 703 O O . ARG A 1 93 ? -2.367 8.125 11.159 1.00 93.50 93 ARG A O 1
ATOM 710 N N . VAL A 1 94 ? -4.212 7.003 11.751 1.00 92.50 94 VAL A N 1
ATOM 711 C CA . VAL A 1 94 ? -4.791 8.126 12.518 1.00 92.50 94 VAL A CA 1
ATOM 712 C C . VAL A 1 94 ? -3.846 8.586 13.635 1.00 92.50 94 VAL A C 1
ATOM 714 O O . VAL A 1 94 ? -3.719 9.786 13.894 1.00 92.50 94 VAL A O 1
ATOM 717 N N . LEU A 1 95 ? -3.168 7.645 14.301 1.00 91.44 95 LEU A N 1
ATOM 718 C CA . LEU A 1 95 ? -2.167 7.968 15.315 1.00 91.44 95 LEU A CA 1
ATOM 719 C C . LEU A 1 95 ? -0.946 8.670 14.705 1.00 91.44 95 LEU A C 1
ATOM 721 O O . LEU A 1 95 ? -0.495 9.666 15.270 1.00 91.44 95 LEU A O 1
ATOM 725 N N . LEU A 1 96 ? -0.441 8.186 13.568 1.00 89.62 96 LEU A N 1
ATOM 726 C CA . LEU A 1 96 ? 0.692 8.790 12.864 1.00 89.62 96 LEU A CA 1
ATOM 727 C C . LEU A 1 96 ? 0.407 10.254 12.501 1.00 89.62 96 LEU A C 1
ATOM 72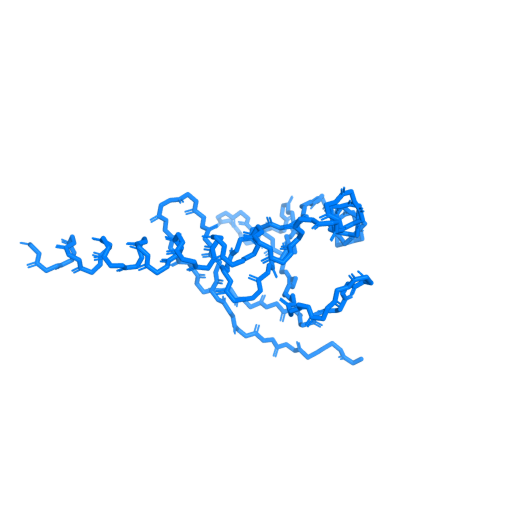9 O O . LEU A 1 96 ? 1.161 11.145 12.888 1.00 89.62 96 LEU A O 1
ATOM 733 N N . GLU A 1 97 ? -0.740 10.514 11.876 1.00 89.50 97 GLU A N 1
ATOM 734 C CA . GLU A 1 97 ? -1.174 11.866 11.503 1.00 89.50 97 GLU A CA 1
ATOM 735 C C . GLU A 1 97 ? -1.312 12.785 12.731 1.00 89.50 97 GLU A C 1
ATOM 737 O O . GLU A 1 97 ? -1.025 13.982 12.683 1.00 89.50 97 GLU A O 1
ATOM 742 N N . HIS A 1 98 ? -1.746 12.243 13.873 1.00 89.50 98 HIS A N 1
ATOM 743 C CA . HIS A 1 98 ? -1.820 13.005 15.121 1.00 89.50 98 HIS A CA 1
ATOM 744 C C . HIS A 1 98 ? -0.444 13.371 15.682 1.00 89.50 98 HIS A C 1
ATOM 746 O O . HIS A 1 98 ? -0.275 14.464 16.229 1.00 89.50 98 HIS A O 1
ATOM 752 N N . LEU A 1 99 ? 0.532 12.471 15.569 1.00 87.62 99 LEU A N 1
ATOM 753 C CA . LEU A 1 99 ? 1.904 12.721 16.007 1.00 87.62 99 LEU A CA 1
ATOM 754 C C . LEU A 1 99 ? 2.596 13.757 15.113 1.00 87.62 99 LEU A C 1
ATOM 756 O O . LEU A 1 99 ? 3.219 14.673 15.649 1.00 87.62 99 LEU A O 1
ATOM 760 N N . GLN A 1 100 ? 2.409 13.676 13.794 1.00 86.75 100 GLN A N 1
ATOM 761 C CA . GLN A 1 100 ? 2.934 14.651 12.831 1.00 86.75 100 GLN A CA 1
ATOM 762 C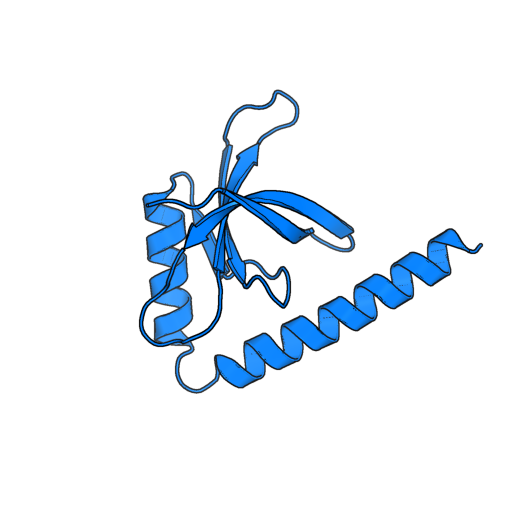 C . GLN A 1 100 ? 2.405 16.064 13.109 1.00 86.75 100 GLN A C 1
ATOM 764 O O . GLN A 1 100 ? 3.193 16.980 13.337 1.00 86.75 100 GLN A O 1
ATOM 769 N N . ARG A 1 101 ? 1.081 16.233 13.261 1.00 86.81 101 ARG A N 1
ATOM 770 C CA . ARG A 1 101 ? 0.479 17.539 13.605 1.00 86.81 101 ARG A CA 1
ATOM 771 C C . ARG A 1 101 ? 1.032 18.141 14.899 1.00 86.81 101 ARG A C 1
ATOM 773 O O . ARG A 1 101 ? 1.145 19.356 15.033 1.00 86.81 101 ARG A O 1
ATOM 780 N N . LYS A 1 102 ? 1.355 17.304 15.891 1.00 87.06 102 LYS A N 1
ATOM 781 C CA . LYS A 1 102 ? 1.972 17.763 17.146 1.00 87.06 102 LYS A CA 1
ATOM 782 C C . LYS A 1 102 ? 3.422 18.204 16.970 1.00 87.06 102 LYS A C 1
ATOM 784 O O . LYS A 1 102 ? 3.864 19.059 17.734 1.00 87.06 102 LYS A O 1
ATOM 789 N N . ALA A 1 103 ? 4.158 17.593 16.047 1.00 83.00 103 ALA A N 1
ATOM 790 C CA . ALA A 1 103 ? 5.531 17.970 15.743 1.00 83.00 103 ALA A CA 1
ATOM 791 C C . ALA A 1 103 ? 5.588 19.311 14.996 1.00 83.00 103 ALA A C 1
ATOM 793 O O . ALA A 1 103 ? 6.420 20.140 15.334 1.00 83.00 103 ALA A O 1
ATOM 794 N N . GLU A 1 104 ? 4.659 19.555 14.068 1.00 81.56 104 GLU A N 1
ATOM 795 C CA . GLU A 1 104 ? 4.557 20.807 13.296 1.00 81.56 104 GLU A CA 1
ATOM 796 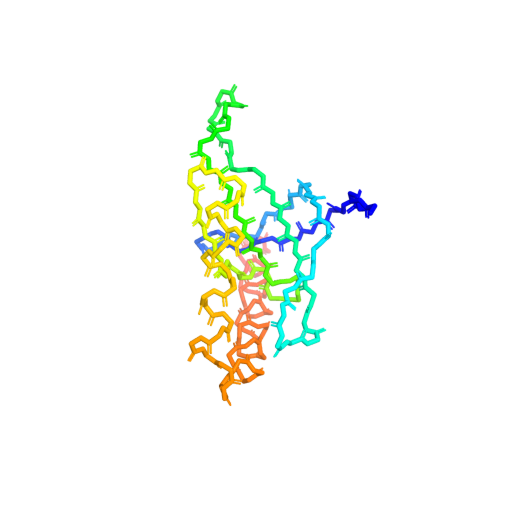C C . GLU A 1 104 ? 4.131 22.025 14.132 1.00 81.56 104 GLU A C 1
ATOM 798 O O . GLU A 1 104 ? 4.419 23.164 13.775 1.00 81.56 104 GLU A O 1
ATOM 803 N N . ALA A 1 105 ? 3.428 21.802 15.245 1.00 74.75 105 ALA A N 1
ATOM 804 C CA . ALA A 1 105 ? 2.965 22.861 16.143 1.00 74.75 105 ALA A CA 1
ATOM 805 C C . ALA A 1 105 ? 4.023 23.330 17.168 1.00 74.75 105 ALA A C 1
ATOM 807 O O . ALA A 1 105 ? 3.696 24.132 18.047 1.00 74.75 105 ALA A O 1
ATOM 808 N N . ARG A 1 106 ? 5.247 22.792 17.113 1.00 58.78 106 ARG A N 1
ATOM 809 C CA . ARG A 1 106 ? 6.376 23.136 17.992 1.00 58.78 106 ARG A CA 1
ATOM 810 C C . ARG A 1 106 ? 7.392 24.001 17.264 1.00 58.78 106 ARG A C 1
ATOM 812 O O . ARG A 1 106 ? 7.941 24.895 17.943 1.00 58.78 106 ARG A O 1
#